Protein AF-A0A5Z2YKW4-F1 (afdb_monomer_lite)

Structure (mmCIF, N/CA/C/O backbone):
data_AF-A0A5Z2YKW4-F1
#
_entry.id   AF-A0A5Z2YKW4-F1
#
loop_
_atom_site.group_PDB
_atom_site.id
_atom_site.type_symbol
_atom_site.label_atom_id
_atom_site.label_alt_id
_atom_site.label_comp_id
_atom_site.label_asym_id
_atom_site.label_entity_id
_atom_site.label_seq_id
_atom_site.pdbx_PDB_ins_code
_atom_site.Cartn_x
_atom_site.Cartn_y
_atom_site.Cartn_z
_atom_site.occupancy
_atom_site.B_iso_or_equiv
_atom_site.auth_seq_id
_atom_site.auth_comp_id
_atom_site.auth_asym_id
_atom_site.auth_atom_id
_atom_site.pdbx_PDB_model_num
ATOM 1 N N . GLY A 1 1 ? 18.128 23.647 0.386 1.00 38.25 1 GLY A N 1
ATOM 2 C CA . GLY A 1 1 ? 17.793 22.272 0.792 1.00 38.25 1 GLY A CA 1
ATOM 3 C C . GLY A 1 1 ? 17.290 21.550 -0.431 1.00 38.25 1 GLY A C 1
ATOM 4 O O . GLY A 1 1 ? 16.560 22.170 -1.191 1.00 38.25 1 GLY A O 1
ATOM 5 N N . ALA A 1 2 ? 17.730 20.319 -0.673 1.00 38.47 2 A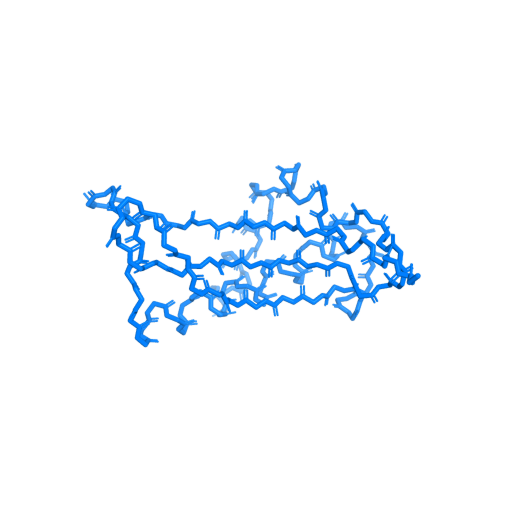LA A N 1
ATOM 6 C CA . ALA A 1 2 ? 17.165 19.509 -1.746 1.00 38.47 2 ALA A CA 1
ATOM 7 C C . ALA A 1 2 ? 15.799 18.983 -1.282 1.00 38.47 2 ALA A C 1
ATOM 9 O O . ALA A 1 2 ? 15.702 18.403 -0.203 1.00 38.47 2 ALA A O 1
ATOM 10 N N . THR A 1 3 ? 14.746 19.254 -2.048 1.00 46.00 3 THR A N 1
ATOM 11 C CA . THR A 1 3 ? 13.429 18.639 -1.866 1.00 46.00 3 THR A CA 1
ATOM 12 C C . THR A 1 3 ? 13.294 17.546 -2.911 1.00 46.00 3 THR A C 1
ATOM 14 O O . THR A 1 3 ? 12.916 17.828 -4.047 1.00 46.00 3 THR A O 1
ATOM 17 N N . ASP A 1 4 ? 13.636 16.313 -2.548 1.00 52.97 4 ASP A N 1
ATOM 18 C CA . ASP A 1 4 ? 13.246 15.146 -3.333 1.00 52.97 4 ASP A CA 1
ATOM 19 C C . ASP A 1 4 ? 11.735 14.961 -3.157 1.00 52.97 4 ASP A C 1
ATOM 21 O O . ASP A 1 4 ? 11.259 14.500 -2.120 1.00 52.97 4 ASP A O 1
ATOM 25 N N . THR A 1 5 ? 10.951 15.412 -4.134 1.00 53.81 5 THR A N 1
ATOM 26 C CA . THR A 1 5 ? 9.503 15.195 -4.145 1.00 53.81 5 THR A CA 1
ATOM 27 C C . THR A 1 5 ? 9.236 13.753 -4.552 1.00 53.81 5 THR A C 1
ATOM 29 O O . THR A 1 5 ? 9.190 13.433 -5.738 1.00 53.81 5 THR A O 1
ATOM 32 N N . THR A 1 6 ? 9.087 12.860 -3.579 1.00 63.06 6 THR A N 1
ATOM 33 C CA . THR A 1 6 ? 8.647 11.492 -3.847 1.00 63.06 6 THR A CA 1
ATOM 34 C C . THR A 1 6 ? 7.189 11.513 -4.304 1.00 63.06 6 THR A C 1
ATOM 36 O O . THR A 1 6 ? 6.328 12.085 -3.637 1.00 63.06 6 THR A O 1
ATOM 39 N N . SER A 1 7 ? 6.901 10.893 -5.447 1.00 80.06 7 SER A N 1
ATOM 40 C CA . SER A 1 7 ? 5.524 10.620 -5.861 1.00 80.06 7 SER A CA 1
ATOM 41 C C . SER A 1 7 ? 4.936 9.545 -4.946 1.00 80.06 7 SER A C 1
ATOM 43 O O . SER A 1 7 ? 5.527 8.473 -4.814 1.00 80.06 7 SER A O 1
ATOM 45 N N . VAL A 1 8 ? 3.798 9.832 -4.307 1.00 89.12 8 VAL A N 1
ATOM 46 C CA . VAL A 1 8 ? 3.117 8.922 -3.373 1.00 89.12 8 VAL A CA 1
ATOM 47 C C . VAL A 1 8 ? 1.674 8.711 -3.821 1.00 89.12 8 VAL A C 1
ATOM 49 O O . VAL A 1 8 ? 0.971 9.661 -4.160 1.00 89.12 8 VAL A O 1
ATOM 52 N N . PHE A 1 9 ? 1.230 7.461 -3.791 1.00 92.62 9 PHE A N 1
ATOM 53 C CA . PHE A 1 9 ? -0.170 7.067 -3.867 1.00 92.62 9 PHE A CA 1
ATOM 54 C C . PHE A 1 9 ? -0.654 6.642 -2.489 1.00 92.62 9 PHE A C 1
ATOM 56 O O . PHE A 1 9 ? 0.060 5.928 -1.789 1.00 92.62 9 PHE A O 1
ATOM 63 N N . GLU A 1 10 ? -1.870 7.040 -2.126 1.00 93.94 10 GLU A N 1
ATOM 64 C CA . GLU A 1 10 ? -2.489 6.701 -0.848 1.00 93.94 10 GLU A CA 1
ATOM 65 C C . GLU A 1 10 ? -3.866 6.079 -1.069 1.00 93.94 10 GLU A C 1
ATOM 67 O O . GLU A 1 10 ? -4.644 6.544 -1.906 1.00 93.94 10 GLU A O 1
ATOM 72 N N . LEU A 1 11 ? -4.165 5.030 -0.305 1.00 92.75 11 LEU A N 1
ATOM 73 C CA . LEU A 1 11 ? -5.432 4.313 -0.337 1.00 92.75 11 LEU A CA 1
ATOM 74 C C . LEU A 1 11 ? -5.965 4.127 1.082 1.00 92.75 11 LEU A C 1
ATOM 76 O O . LEU A 1 11 ? -5.268 3.640 1.973 1.00 92.75 11 LEU A O 1
ATOM 80 N N . TYR A 1 12 ? -7.236 4.467 1.251 1.00 92.06 12 TYR A N 1
ATOM 81 C CA . TYR A 1 12 ? -7.991 4.327 2.488 1.00 92.06 12 TYR A CA 1
ATOM 82 C C . TYR A 1 12 ? -9.144 3.370 2.219 1.00 92.06 12 TYR A C 1
ATOM 84 O O . TYR A 1 12 ? -9.829 3.509 1.204 1.00 92.06 12 TYR A O 1
ATOM 92 N N . LEU A 1 13 ? -9.339 2.392 3.099 1.00 91.25 13 LEU A N 1
ATOM 93 C CA . LEU A 1 13 ? -10.397 1.399 2.954 1.00 91.25 13 LEU A CA 1
ATOM 94 C C . LEU A 1 13 ? -11.516 1.670 3.949 1.00 91.25 13 LEU A C 1
ATOM 96 O O . LEU A 1 13 ? -11.268 2.043 5.100 1.00 91.25 13 LEU A O 1
ATOM 100 N N . THR A 1 14 ? -12.736 1.446 3.484 1.00 91.56 14 THR A N 1
ATOM 101 C CA . THR A 1 14 ? -13.923 1.384 4.322 1.00 91.56 14 THR A CA 1
ATOM 102 C C . THR A 1 14 ? -14.378 -0.059 4.453 1.00 91.56 14 THR A C 1
ATOM 104 O O . THR A 1 14 ? -14.211 -0.877 3.544 1.00 91.56 14 THR A O 1
ATOM 107 N N . ASP A 1 15 ? -14.943 -0.373 5.606 1.00 88.69 15 ASP A N 1
ATOM 108 C CA . ASP A 1 15 ? -15.691 -1.597 5.811 1.00 88.69 15 ASP A CA 1
ATOM 109 C C . ASP A 1 15 ? -16.985 -1.519 4.969 1.00 88.69 15 ASP A C 1
ATOM 111 O O . ASP A 1 15 ? -17.722 -0.531 5.054 1.00 88.69 15 ASP A O 1
ATOM 115 N N . PRO A 1 16 ? -17.270 -2.512 4.111 1.00 88.38 16 PRO A N 1
ATOM 116 C CA . PRO A 1 16 ? -18.419 -2.460 3.213 1.00 88.38 16 PRO A CA 1
ATOM 117 C C . PRO A 1 16 ? -19.769 -2.594 3.933 1.00 88.38 16 PRO A C 1
ATOM 119 O O . PRO A 1 16 ? -20.778 -2.137 3.392 1.00 88.38 16 PRO A O 1
ATOM 122 N N . GLU A 1 17 ? -19.815 -3.198 5.121 1.00 92.69 17 GLU A N 1
ATOM 123 C CA . GLU A 1 17 ? -21.034 -3.363 5.917 1.00 92.69 17 GLU A CA 1
ATOM 124 C C . GLU A 1 17 ? -21.370 -2.082 6.682 1.00 92.69 17 GLU A C 1
ATOM 126 O O . GLU A 1 17 ? -22.522 -1.647 6.693 1.00 92.69 17 GLU A O 1
ATOM 131 N N . THR A 1 18 ? -20.365 -1.453 7.293 1.00 91.81 18 THR A N 1
ATOM 132 C CA . THR A 1 18 ? -20.561 -0.258 8.133 1.00 91.81 18 THR A CA 1
ATOM 133 C C . THR A 1 18 ? -20.381 1.059 7.381 1.00 91.81 18 THR A C 1
ATOM 135 O O . THR A 1 18 ? -20.849 2.093 7.853 1.00 91.81 18 THR A O 1
ATOM 138 N N . GLN A 1 19 ? -19.730 1.034 6.212 1.00 90.19 19 GLN A N 1
ATOM 139 C CA . GLN A 1 19 ? -19.292 2.208 5.441 1.00 90.19 19 GLN A CA 1
ATOM 140 C C . GLN A 1 19 ? -18.319 3.129 6.203 1.00 90.19 19 GLN A C 1
ATOM 142 O O . GLN A 1 19 ? -18.021 4.231 5.743 1.00 90.19 19 GLN A O 1
ATOM 147 N N . ASP A 1 20 ? -17.790 2.674 7.341 1.00 91.19 20 ASP A N 1
ATOM 148 C CA . ASP A 1 20 ? -16.803 3.391 8.141 1.00 91.19 20 ASP A CA 1
ATOM 149 C C . ASP A 1 20 ? -15.376 3.024 7.712 1.00 91.19 20 ASP A C 1
ATOM 151 O O . ASP A 1 20 ? -15.112 1.934 7.206 1.00 91.19 20 ASP A O 1
ATOM 155 N N . TYR A 1 21 ? -14.424 3.933 7.929 1.00 92.44 21 TYR A N 1
ATOM 156 C CA . TYR A 1 21 ? -13.006 3.639 7.713 1.00 92.44 21 TYR A CA 1
ATOM 157 C C . TYR A 1 21 ? -12.510 2.521 8.632 1.00 92.44 21 TYR A C 1
ATOM 159 O O . TYR A 1 21 ? -12.914 2.428 9.794 1.00 92.44 21 TYR A O 1
ATOM 167 N N . LEU A 1 22 ? -11.547 1.737 8.146 1.00 91.06 22 LEU A N 1
ATOM 168 C CA . LEU A 1 22 ? -10.862 0.760 8.987 1.00 91.06 22 LEU A CA 1
ATOM 169 C C . LEU A 1 22 ? -10.112 1.466 10.127 1.00 91.06 22 LEU A C 1
ATOM 171 O O . LEU A 1 22 ? -9.187 2.254 9.905 1.00 91.06 22 LEU A O 1
ATOM 175 N N . ALA A 1 23 ? -10.528 1.166 11.357 1.00 89.75 23 ALA A N 1
ATOM 176 C CA . ALA A 1 23 ? -9.920 1.698 12.569 1.00 89.75 23 ALA A CA 1
ATOM 177 C C . ALA A 1 23 ? -8.473 1.211 12.741 1.00 89.75 23 ALA A C 1
ATOM 179 O O . ALA A 1 23 ? -8.106 0.132 12.269 1.00 89.75 23 ALA A O 1
ATOM 180 N N . ASP A 1 24 ? -7.670 1.985 13.470 1.00 91.12 24 ASP A N 1
ATOM 181 C CA . ASP A 1 24 ? -6.282 1.652 13.796 1.00 91.12 24 ASP A CA 1
ATOM 182 C C . ASP A 1 24 ? 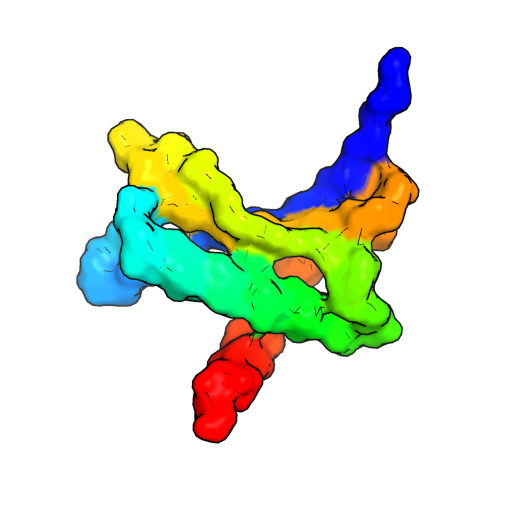-6.171 0.523 14.845 1.00 91.12 24 ASP A C 1
ATOM 184 O O . ASP A 1 24 ? -5.904 0.752 16.025 1.00 91.12 24 ASP A O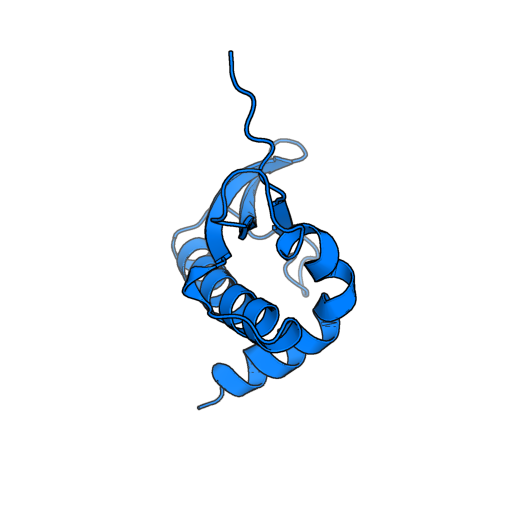 1
ATOM 188 N N . THR A 1 25 ? -6.420 -0.715 14.413 1.00 93.06 25 THR A N 1
ATOM 189 C CA . THR A 1 25 ? -6.278 -1.947 15.209 1.00 93.06 25 THR A CA 1
ATOM 190 C C . THR A 1 25 ? -5.147 -2.819 14.657 1.00 93.06 25 THR A C 1
ATOM 192 O O . THR A 1 25 ? -4.813 -2.741 13.477 1.00 93.06 25 THR A O 1
ATOM 195 N N . GLU A 1 26 ? -4.557 -3.691 15.481 1.00 94.62 26 GLU A N 1
ATOM 196 C CA . GLU A 1 26 ? -3.473 -4.591 15.036 1.00 94.62 26 GLU A CA 1
ATOM 197 C C . GLU A 1 26 ? -3.912 -5.572 13.931 1.00 94.62 26 GLU A C 1
ATOM 199 O O . GLU A 1 26 ? -3.142 -5.885 13.020 1.00 94.62 26 GLU A O 1
ATOM 204 N N . GLU A 1 27 ? -5.172 -6.008 13.965 1.00 94.12 27 GLU A N 1
ATOM 205 C CA . GLU A 1 27 ? -5.770 -6.834 12.912 1.00 94.12 27 GLU A CA 1
ATOM 206 C C . GLU A 1 27 ? -5.842 -6.068 11.583 1.00 94.12 27 GLU A C 1
ATOM 208 O O . GLU A 1 27 ? -5.317 -6.531 10.567 1.00 94.12 27 GLU A O 1
ATOM 213 N N . ASN A 1 28 ? -6.385 -4.846 11.603 1.00 94.06 28 ASN A N 1
ATOM 214 C CA . ASN A 1 28 ? -6.469 -4.000 10.414 1.00 94.06 28 ASN A CA 1
ATOM 215 C C . ASN A 1 28 ? -5.085 -3.597 9.897 1.00 94.06 28 ASN A C 1
ATOM 217 O O . ASN A 1 28 ? -4.884 -3.533 8.687 1.00 94.06 28 ASN A O 1
ATOM 221 N N . LYS A 1 29 ? -4.099 -3.372 10.774 1.00 95.44 29 LYS A N 1
ATOM 222 C CA . LYS A 1 29 ? -2.706 -3.127 10.365 1.00 95.44 29 LYS A CA 1
ATOM 223 C C . LYS A 1 29 ? -2.129 -4.306 9.602 1.00 95.44 29 LYS A C 1
ATOM 225 O O . LYS A 1 29 ? -1.499 -4.098 8.569 1.00 95.44 29 LYS A O 1
ATOM 230 N N . THR A 1 30 ? -2.353 -5.522 10.091 1.00 96.25 30 THR A N 1
ATOM 231 C CA . THR A 1 30 ? -1.877 -6.740 9.427 1.00 96.25 30 THR A CA 1
ATOM 232 C C . THR A 1 30 ? -2.519 -6.873 8.048 1.00 96.25 30 THR A C 1
ATOM 234 O O . THR A 1 30 ? -1.804 -7.002 7.056 1.00 96.25 30 THR A O 1
ATOM 237 N N . LEU A 1 31 ? -3.846 -6.728 7.966 1.00 94.62 31 LEU A N 1
ATOM 238 C CA . LEU A 1 31 ? -4.593 -6.736 6.706 1.00 94.62 31 LEU A CA 1
ATOM 239 C C . LEU A 1 31 ? -4.069 -5.682 5.717 1.00 94.62 31 LEU A C 1
ATOM 241 O O . LEU A 1 31 ? -3.759 -5.997 4.568 1.00 94.62 31 LEU A O 1
ATOM 245 N N . LEU A 1 32 ? -3.949 -4.430 6.158 1.00 96.00 32 LEU A N 1
ATOM 246 C CA . LEU A 1 32 ? -3.519 -3.319 5.312 1.00 96.00 32 LEU A CA 1
ATOM 247 C C . LEU A 1 32 ? -2.059 -3.450 4.883 1.00 96.00 32 LEU A C 1
ATOM 249 O O . LEU A 1 32 ? -1.736 -3.076 3.761 1.00 96.00 32 LEU A O 1
ATOM 253 N N . LEU A 1 33 ? -1.182 -4.001 5.725 1.00 97.06 33 LEU A N 1
ATOM 254 C CA . LEU A 1 33 ? 0.209 -4.252 5.357 1.00 97.06 33 LEU A CA 1
ATOM 255 C C . LEU A 1 33 ? 0.310 -5.344 4.287 1.00 97.06 33 LEU A C 1
ATOM 257 O O . LEU A 1 33 ? 1.026 -5.162 3.303 1.00 97.06 33 LEU A O 1
ATOM 261 N N . THR A 1 34 ? -0.442 -6.439 4.428 1.00 96.62 34 THR A N 1
ATOM 262 C CA . THR A 1 34 ? -0.534 -7.478 3.391 1.00 96.62 34 THR A CA 1
ATOM 263 C C . THR A 1 34 ? -1.046 -6.894 2.076 1.00 96.62 34 THR A C 1
ATOM 265 O O . THR A 1 34 ? -0.451 -7.132 1.024 1.00 96.62 34 THR A O 1
ATOM 268 N N . LEU A 1 35 ? -2.102 -6.075 2.131 1.00 96.62 35 LEU A N 1
ATOM 269 C CA . LEU A 1 35 ? -2.631 -5.383 0.956 1.00 96.62 35 LEU A CA 1
ATOM 270 C C . LEU A 1 35 ? -1.614 -4.404 0.353 1.00 96.62 35 LEU A C 1
ATOM 272 O O . LEU A 1 35 ? -1.475 -4.355 -0.866 1.00 96.62 35 LEU A O 1
ATOM 276 N N . ALA A 1 36 ? -0.870 -3.658 1.171 1.00 97.38 36 ALA A N 1
ATOM 277 C CA . ALA A 1 36 ? 0.150 -2.726 0.700 1.00 97.38 36 ALA A CA 1
ATOM 278 C C . ALA A 1 36 ? 1.231 -3.437 -0.127 1.00 97.38 36 ALA A C 1
ATOM 280 O O . ALA A 1 36 ? 1.566 -2.967 -1.214 1.00 97.38 36 ALA A O 1
ATOM 281 N N . VAL A 1 37 ? 1.723 -4.584 0.356 1.00 97.75 37 VAL A N 1
ATOM 282 C CA . VAL A 1 37 ? 2.744 -5.387 -0.336 1.00 97.75 37 VAL A CA 1
ATOM 283 C C . VAL A 1 37 ? 2.222 -5.887 -1.679 1.00 97.75 37 VAL A C 1
ATOM 285 O O . VAL A 1 37 ? 2.824 -5.600 -2.711 1.00 97.75 37 VAL A O 1
ATOM 288 N N . VAL A 1 38 ? 1.066 -6.558 -1.697 1.00 97.44 38 VAL A N 1
ATOM 289 C CA . VAL A 1 38 ? 0.542 -7.136 -2.945 1.00 97.44 38 VAL A CA 1
ATOM 290 C C . VAL A 1 38 ? 0.149 -6.057 -3.963 1.00 97.44 38 VAL A C 1
ATOM 292 O O . VAL A 1 38 ? 0.389 -6.216 -5.157 1.00 97.44 38 VAL A O 1
ATOM 295 N N . LEU A 1 39 ? -0.401 -4.920 -3.521 1.00 97.38 39 LEU A N 1
ATOM 296 C CA . LEU A 1 39 ? -0.730 -3.807 -4.415 1.00 97.38 39 LEU A CA 1
ATOM 297 C C . LEU A 1 39 ? 0.532 -3.164 -5.003 1.00 97.38 39 LEU A C 1
ATOM 299 O O . LEU A 1 39 ? 0.531 -2.796 -6.177 1.00 97.38 39 LEU A O 1
ATOM 303 N N . ARG A 1 40 ? 1.614 -3.054 -4.225 1.00 97.31 40 ARG A N 1
ATOM 304 C CA . ARG A 1 40 ? 2.916 -2.564 -4.703 1.00 97.31 40 ARG A CA 1
ATOM 305 C C . ARG A 1 40 ? 3.491 -3.474 -5.783 1.00 97.31 40 ARG A C 1
ATOM 307 O O . ARG A 1 40 ? 3.922 -2.968 -6.821 1.00 97.31 40 ARG A O 1
ATOM 314 N N . ASP A 1 41 ? 3.434 -4.787 -5.586 1.00 97.31 41 ASP A N 1
ATOM 315 C CA . ASP A 1 41 ? 3.918 -5.766 -6.565 1.00 97.31 41 ASP A CA 1
ATOM 316 C C . ASP A 1 41 ? 3.079 -5.710 -7.855 1.00 97.31 41 ASP A C 1
ATOM 318 O O . ASP A 1 41 ? 3.614 -5.713 -8.965 1.00 97.31 41 ASP A O 1
ATOM 322 N N . GLU A 1 42 ? 1.753 -5.591 -7.739 1.00 97.06 42 GLU A N 1
ATOM 323 C CA . GLU A 1 42 ? 0.866 -5.461 -8.900 1.00 97.06 42 GLU A CA 1
ATOM 324 C C . GLU A 1 42 ? 1.045 -4.143 -9.654 1.00 97.06 42 GLU A C 1
ATOM 326 O O . GLU A 1 42 ? 0.954 -4.120 -10.887 1.00 97.06 42 GLU A O 1
ATOM 331 N N . LEU A 1 43 ? 1.339 -3.047 -8.954 1.00 96.50 43 LEU A N 1
ATOM 332 C CA . LEU A 1 43 ? 1.674 -1.781 -9.598 1.00 96.50 43 LEU A CA 1
ATOM 333 C C . LEU A 1 43 ? 2.989 -1.893 -10.380 1.00 96.50 43 LEU A C 1
ATOM 335 O O . LEU A 1 43 ? 3.034 -1.485 -11.543 1.00 96.50 43 LEU A O 1
ATOM 339 N N . ALA A 1 44 ? 4.023 -2.508 -9.796 1.00 96.69 44 ALA A N 1
ATOM 340 C CA . ALA A 1 44 ? 5.288 -2.766 -10.486 1.00 96.69 44 ALA A CA 1
ATOM 341 C C . ALA A 1 44 ? 5.073 -3.598 -11.763 1.00 96.69 44 ALA A C 1
ATOM 343 O O . ALA A 1 44 ? 5.531 -3.216 -12.845 1.00 96.69 44 ALA A O 1
ATOM 344 N N . LYS A 1 45 ? 4.266 -4.666 -11.684 1.00 96.38 45 LYS A N 1
ATOM 345 C CA . LYS A 1 45 ? 3.874 -5.481 -12.849 1.00 96.38 45 LYS A CA 1
ATOM 346 C C . LYS A 1 45 ? 3.111 -4.676 -13.900 1.00 96.38 45 LYS A C 1
ATOM 348 O O . LYS A 1 45 ? 3.320 -4.888 -15.093 1.00 96.38 45 LYS A O 1
ATOM 353 N N . CYS A 1 46 ? 2.237 -3.750 -13.498 1.00 94.69 46 CYS A N 1
ATOM 354 C CA . CYS A 1 46 ? 1.525 -2.880 -14.439 1.00 94.69 46 CYS A CA 1
ATOM 355 C C . CYS A 1 46 ? 2.467 -1.950 -15.214 1.00 94.69 46 CYS A C 1
ATOM 357 O O . CYS A 1 46 ? 2.185 -1.656 -16.376 1.00 94.69 46 CYS A O 1
ATOM 359 N N . HIS A 1 47 ? 3.575 -1.532 -14.602 1.00 94.44 47 HIS A N 1
ATOM 360 C CA . HIS A 1 47 ? 4.604 -0.704 -15.232 1.00 94.44 47 HIS A CA 1
ATOM 361 C C . HIS A 1 47 ? 5.712 -1.494 -15.938 1.00 94.44 47 HIS A C 1
ATOM 363 O O . HIS A 1 47 ? 6.480 -0.898 -16.689 1.00 94.44 47 HIS A O 1
ATOM 369 N N . GLY A 1 48 ? 5.794 -2.812 -15.732 1.00 95.44 48 GLY A N 1
ATOM 370 C CA . GLY A 1 48 ? 6.873 -3.641 -16.275 1.00 95.44 48 GLY A CA 1
ATOM 371 C C . GLY A 1 48 ? 8.231 -3.368 -15.619 1.00 95.44 48 GLY A C 1
ATOM 372 O O . GLY A 1 48 ? 9.258 -3.498 -16.280 1.00 95.44 48 GLY A O 1
ATOM 373 N N . ILE A 1 49 ? 8.231 -2.965 -14.347 1.00 95.25 49 ILE A N 1
ATOM 374 C CA . ILE A 1 49 ? 9.431 -2.645 -13.557 1.00 95.25 49 ILE A CA 1
ATOM 375 C C . ILE A 1 49 ? 9.629 -3.659 -12.425 1.00 95.25 49 ILE A C 1
ATOM 377 O O . ILE A 1 49 ? 8.723 -4.433 -12.112 1.00 95.25 49 ILE A O 1
ATOM 381 N N . SER A 1 50 ? 10.808 -3.641 -11.794 1.00 95.62 50 SER A N 1
ATOM 382 C CA . SER A 1 50 ? 11.044 -4.412 -10.568 1.00 95.62 50 SER A CA 1
ATOM 383 C C . SER A 1 50 ? 10.207 -3.861 -9.410 1.00 95.62 50 SER A C 1
ATOM 385 O O . SER A 1 50 ? 10.060 -2.648 -9.265 1.00 95.62 50 SER A O 1
ATOM 387 N N . GLU A 1 51 ? 9.713 -4.737 -8.535 1.00 94.44 51 GLU A N 1
ATOM 388 C CA . GLU A 1 51 ? 9.076 -4.345 -7.269 1.00 94.44 51 GLU A CA 1
ATOM 389 C C . GLU A 1 51 ? 10.018 -3.569 -6.335 1.00 94.44 51 GLU A C 1
ATOM 391 O O . GLU A 1 51 ? 9.557 -2.851 -5.444 1.00 94.44 51 GLU A O 1
ATOM 396 N N . ASP A 1 52 ? 11.332 -3.669 -6.556 1.00 94.19 52 AS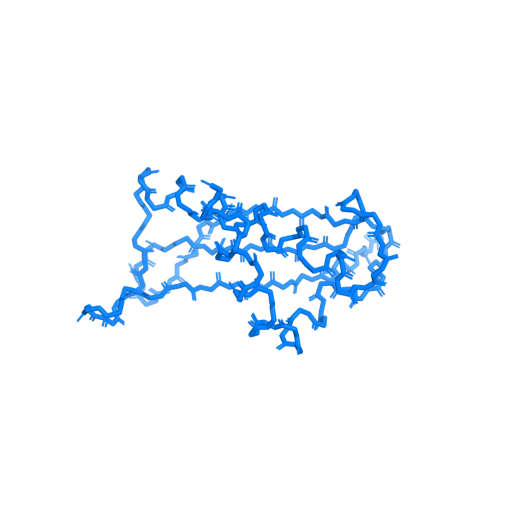P A N 1
ATOM 397 C CA . ASP A 1 52 ? 12.342 -2.911 -5.822 1.00 94.19 52 ASP A CA 1
ATOM 398 C C . ASP A 1 52 ? 12.316 -1.413 -6.145 1.00 94.19 52 ASP A C 1
ATOM 400 O O . ASP A 1 52 ? 12.722 -0.617 -5.298 1.00 94.19 52 ASP A O 1
ATOM 404 N N . GLU A 1 53 ? 11.764 -1.015 -7.295 1.00 93.81 53 GLU A N 1
ATOM 405 C CA . GLU A 1 53 ? 11.579 0.392 -7.688 1.00 93.81 53 GLU A CA 1
ATOM 406 C C . GLU A 1 53 ? 10.494 1.099 -6.865 1.00 93.81 53 GLU A C 1
ATOM 408 O O . GLU A 1 53 ? 10.426 2.330 -6.837 1.00 93.81 53 GLU A O 1
ATOM 413 N N . LEU A 1 54 ? 9.648 0.331 -6.169 1.00 95.69 54 LEU A N 1
ATOM 414 C CA . LEU A 1 54 ? 8.545 0.835 -5.362 1.00 95.69 54 LEU A CA 1
ATOM 415 C C . LEU A 1 54 ? 8.713 0.453 -3.888 1.00 95.69 54 LEU A C 1
ATOM 417 O O . LEU A 1 54 ? 9.142 -0.647 -3.530 1.00 95.69 54 LEU A O 1
ATOM 421 N N . GLY A 1 55 ? 8.371 1.383 -3.004 1.00 95.88 55 GLY A N 1
ATOM 422 C CA . GLY A 1 55 ? 8.182 1.135 -1.580 1.00 95.88 55 GLY A CA 1
ATOM 423 C C . GLY A 1 55 ? 6.705 1.178 -1.215 1.00 95.88 55 GLY A C 1
ATOM 424 O O . GLY A 1 55 ? 5.904 1.806 -1.906 1.00 95.88 55 GLY A O 1
ATOM 425 N N . CYS A 1 56 ? 6.338 0.519 -0.120 1.00 97.06 56 CYS A N 1
ATOM 426 C CA . CYS A 1 56 ? 4.988 0.579 0.421 1.00 97.06 56 CYS A CA 1
ATOM 427 C C . CYS A 1 56 ? 4.986 0.499 1.945 1.00 97.06 56 CYS A C 1
ATOM 429 O O . CYS A 1 56 ? 5.939 0.015 2.558 1.00 97.06 56 CYS A O 1
ATOM 431 N N . GLY A 1 57 ? 3.894 0.943 2.552 1.00 96.69 57 GLY A N 1
ATOM 432 C CA . GLY A 1 57 ? 3.679 0.820 3.983 1.00 96.69 57 GLY A CA 1
ATOM 433 C C . GLY A 1 57 ? 2.278 1.242 4.390 1.00 96.69 57 GLY A C 1
ATOM 434 O O . GLY A 1 57 ? 1.419 1.513 3.549 1.00 96.69 57 GLY A O 1
ATOM 435 N N . ILE A 1 58 ? 2.078 1.309 5.703 1.00 96.56 58 ILE A N 1
ATOM 436 C CA . ILE A 1 58 ? 0.868 1.855 6.309 1.00 96.56 58 ILE A CA 1
ATOM 437 C C . ILE A 1 58 ? 1.224 3.002 7.247 1.00 96.56 58 ILE A C 1
ATOM 439 O O . ILE A 1 58 ? 2.280 2.980 7.885 1.00 96.56 58 ILE A O 1
ATOM 443 N N . LYS A 1 59 ? 0.359 4.008 7.333 1.00 93.44 59 LYS A N 1
ATOM 444 C CA . LYS A 1 59 ? 0.530 5.125 8.266 1.00 93.44 59 LYS A CA 1
ATOM 445 C C . LYS A 1 59 ? -0.794 5.519 8.917 1.00 93.44 59 LYS A C 1
ATOM 447 O O . LYS A 1 59 ? -1.826 5.442 8.244 1.00 93.44 59 LYS A O 1
ATOM 452 N N . PRO A 1 60 ? -0.763 5.986 10.174 1.00 93.06 60 PRO A N 1
ATOM 453 C CA . PRO A 1 60 ? -1.942 6.553 10.799 1.00 93.06 60 PRO A CA 1
ATOM 454 C C . PRO A 1 60 ? -2.323 7.865 10.124 1.00 93.06 60 PRO A C 1
ATOM 456 O O . PRO A 1 60 ? -1.465 8.691 9.796 1.00 93.06 60 PRO A O 1
ATOM 459 N N . LEU A 1 61 ? -3.623 8.063 9.945 1.00 91.25 61 LEU A N 1
ATOM 460 C CA . LEU A 1 61 ? -4.213 9.318 9.508 1.00 91.25 61 LEU A CA 1
ATOM 461 C C . LEU A 1 61 ? -5.375 9.681 10.430 1.00 91.25 61 LEU A C 1
ATOM 463 O O . LEU A 1 61 ? -6.191 8.837 10.788 1.00 91.25 61 LEU A O 1
ATOM 467 N N . SER A 1 62 ? -5.453 10.957 10.800 1.00 91.00 62 SER A N 1
ATOM 468 C CA . SER A 1 62 ? -6.611 11.495 11.505 1.00 91.00 62 SER A CA 1
ATOM 469 C C . SER A 1 62 ? -7.613 12.033 10.482 1.00 91.00 62 SER A C 1
ATOM 471 O O . SER A 1 62 ? -7.315 13.006 9.789 1.00 91.00 62 SER A O 1
ATOM 473 N N . ILE A 1 63 ? -8.781 11.399 10.375 1.00 86.44 63 ILE A N 1
ATOM 474 C CA . ILE A 1 63 ? -9.911 11.863 9.557 1.00 86.44 63 ILE A CA 1
ATOM 475 C C . ILE A 1 63 ? -11.110 12.050 10.479 1.00 86.44 63 ILE A C 1
ATOM 477 O O . ILE A 1 63 ? -11.494 11.124 11.186 1.00 86.44 63 ILE A O 1
ATOM 481 N N . GLU A 1 64 ? -11.696 13.251 10.485 1.00 85.38 64 GLU A N 1
ATOM 482 C CA . GLU A 1 64 ? -12.930 13.552 11.234 1.00 85.38 64 GLU A CA 1
ATOM 483 C C . GLU A 1 64 ? -12.863 13.164 12.730 1.00 85.38 64 GLU A C 1
ATOM 485 O O . GLU A 1 64 ? -13.844 12.742 13.337 1.00 85.38 64 GLU A O 1
ATOM 490 N N . GLY A 1 65 ? -11.678 13.290 13.341 1.00 85.94 65 GLY A N 1
ATOM 491 C CA . GLY A 1 65 ? -11.446 12.934 14.747 1.00 85.94 65 GLY A CA 1
ATOM 492 C C . GLY A 1 65 ? -11.264 11.434 15.017 1.00 85.94 65 GLY A C 1
ATOM 493 O O . GLY A 1 65 ? -11.047 11.056 16.167 1.00 85.94 65 GLY A O 1
ATOM 494 N N . LYS A 1 66 ? -11.298 10.583 13.985 1.00 86.81 66 LYS A N 1
ATOM 495 C CA . LYS A 1 66 ? -10.969 9.153 14.050 1.00 86.81 66 LYS A CA 1
ATOM 496 C C . LYS A 1 66 ? -9.528 8.924 13.585 1.00 86.81 66 LYS A C 1
ATOM 498 O O . LYS A 1 66 ? -9.085 9.531 12.610 1.00 86.81 66 LYS A O 1
ATOM 503 N N . THR A 1 67 ? -8.802 8.030 14.257 1.00 91.94 67 THR A N 1
ATOM 504 C CA . THR A 1 67 ? -7.508 7.525 13.772 1.00 91.94 67 THR A CA 1
ATOM 505 C C . THR A 1 67 ? -7.748 6.286 12.920 1.00 91.94 67 THR A C 1
ATOM 507 O O . THR A 1 67 ? -8.271 5.281 13.405 1.00 91.94 67 THR A O 1
ATOM 510 N N . ILE A 1 68 ? -7.373 6.379 11.651 1.00 92.50 68 ILE A N 1
ATOM 511 C CA . ILE A 1 68 ? -7.486 5.315 10.653 1.00 92.50 68 ILE A CA 1
ATOM 512 C C . ILE A 1 68 ? -6.096 4.949 10.141 1.00 92.50 68 ILE A C 1
ATOM 514 O O . ILE A 1 68 ? -5.133 5.679 10.377 1.00 92.50 68 ILE A O 1
ATOM 518 N N . GLN A 1 69 ? -6.001 3.867 9.375 1.00 91.88 69 GLN A N 1
ATOM 519 C CA . GLN A 1 69 ? -4.761 3.456 8.722 1.00 91.88 69 GLN A CA 1
ATOM 520 C C . GLN A 1 69 ? -4.867 3.611 7.201 1.00 91.88 69 GLN A C 1
ATOM 522 O O . GLN A 1 69 ? -5.836 3.181 6.576 1.00 91.88 69 GLN A O 1
ATOM 527 N N . ALA A 1 70 ? -3.845 4.216 6.604 1.00 93.69 70 ALA A N 1
ATOM 528 C CA . ALA A 1 70 ? -3.732 4.445 5.169 1.00 93.69 70 ALA A CA 1
ATOM 529 C C . ALA A 1 70 ? -2.637 3.568 4.574 1.00 93.69 70 ALA A C 1
ATOM 531 O O . ALA A 1 70 ? -1.525 3.555 5.102 1.00 93.69 70 ALA A O 1
ATOM 532 N N . ILE A 1 71 ? -2.914 2.904 3.455 1.00 96.38 71 ILE A N 1
ATOM 533 C CA . ILE A 1 71 ? -1.876 2.293 2.620 1.00 96.38 71 ILE A CA 1
ATOM 534 C C . ILE A 1 71 ? -1.212 3.405 1.821 1.00 96.38 71 ILE A C 1
ATOM 536 O O . ILE A 1 71 ? -1.903 4.258 1.264 1.00 96.38 71 ILE A O 1
ATOM 540 N N . PHE A 1 72 ? 0.112 3.376 1.714 1.00 95.62 72 PHE A N 1
ATOM 541 C CA . PHE A 1 72 ? 0.835 4.242 0.794 1.00 95.62 72 PHE A CA 1
ATOM 542 C C . PHE A 1 72 ? 1.852 3.459 -0.034 1.00 95.62 72 PHE A C 1
ATOM 544 O O . PHE A 1 72 ? 2.475 2.517 0.456 1.00 95.62 72 PHE A O 1
ATOM 551 N N . ILE A 1 73 ? 2.012 3.859 -1.294 1.00 96.06 73 ILE A N 1
ATOM 552 C CA . ILE A 1 73 ? 2.998 3.330 -2.244 1.00 96.06 73 ILE A CA 1
ATOM 553 C C . ILE A 1 73 ? 3.774 4.516 -2.807 1.00 96.06 73 ILE A C 1
ATOM 555 O O . ILE A 1 73 ? 3.178 5.550 -3.102 1.00 96.06 73 ILE A O 1
ATOM 559 N N . TYR A 1 74 ? 5.088 4.392 -2.948 1.00 94.69 74 TYR A N 1
ATOM 560 C CA . TYR A 1 74 ? 5.949 5.487 -3.383 1.00 94.69 74 TYR A CA 1
ATOM 561 C C . TYR A 1 74 ? 7.103 4.999 -4.257 1.00 94.69 74 TYR A C 1
ATOM 563 O O . TYR A 1 74 ? 7.542 3.855 -4.136 1.00 94.69 74 TYR A O 1
ATOM 571 N N . ASP A 1 75 ? 7.613 5.874 -5.119 1.00 93.31 75 ASP A N 1
ATOM 572 C CA . ASP A 1 75 ? 8.781 5.563 -5.949 1.00 93.31 75 ASP A CA 1
ATOM 573 C C . ASP A 1 75 ? 10.064 5.617 -5.107 1.00 93.31 75 ASP A C 1
ATOM 575 O O . ASP A 1 75 ? 10.301 6.601 -4.404 1.00 93.31 75 ASP A O 1
ATOM 579 N N . LYS A 1 76 ? 10.923 4.592 -5.182 1.00 91.00 76 LYS A N 1
ATOM 580 C CA . LYS A 1 76 ? 12.223 4.606 -4.482 1.00 91.00 76 LYS A CA 1
ATOM 581 C C . LYS A 1 76 ? 13.284 5.437 -5.205 1.00 91.00 76 LYS A C 1
ATOM 583 O O . LYS A 1 76 ? 14.229 5.891 -4.563 1.00 91.00 76 LYS A O 1
ATOM 588 N N . ALA A 1 77 ? 13.149 5.628 -6.518 1.00 82.19 77 ALA A N 1
ATOM 589 C CA . ALA A 1 77 ? 14.091 6.409 -7.311 1.00 82.19 77 ALA A CA 1
ATOM 590 C C . ALA A 1 77 ? 14.109 7.886 -6.876 1.00 82.19 77 ALA A C 1
ATOM 592 O O . ALA A 1 77 ? 13.059 8.523 -6.745 1.00 82.19 77 ALA A O 1
ATOM 593 N N . SER A 1 78 ? 15.311 8.440 -6.694 1.00 68.12 78 SER A N 1
ATOM 594 C CA . SER A 1 78 ? 15.529 9.851 -6.360 1.00 68.12 78 SER A CA 1
ATOM 595 C C . SER A 1 78 ? 14.840 10.754 -7.391 1.00 68.12 78 SER A C 1
ATOM 597 O O . SER A 1 78 ? 15.052 10.595 -8.593 1.00 68.12 78 SER A O 1
ATOM 599 N N . GLY A 1 79 ? 13.996 11.681 -6.933 1.00 68.44 79 GLY A N 1
ATOM 600 C CA . GLY A 1 79 ? 13.201 12.564 -7.795 1.00 68.44 79 GLY A CA 1
ATOM 601 C C . GLY A 1 79 ? 11.837 12.032 -8.265 1.00 68.44 79 GLY A C 1
ATOM 602 O O . GLY A 1 79 ? 11.080 12.811 -8.836 1.00 68.44 79 GLY A O 1
ATOM 603 N N . GLY A 1 80 ? 11.486 10.767 -7.995 1.00 74.50 80 GLY A N 1
ATOM 604 C CA . GLY A 1 80 ? 10.171 10.190 -8.303 1.00 74.50 80 GLY A CA 1
ATOM 605 C C . GLY A 1 80 ? 9.945 9.906 -9.793 1.00 74.50 80 GLY A C 1
ATOM 606 O O . GLY A 1 80 ? 9.680 10.807 -10.584 1.00 74.50 80 GLY A O 1
ATOM 607 N N . ALA A 1 81 ? 9.982 8.630 -10.182 1.00 83.12 81 ALA A N 1
ATOM 608 C CA . ALA A 1 81 ? 9.749 8.201 -11.566 1.00 83.12 81 ALA A CA 1
ATOM 609 C C . ALA A 1 81 ? 8.294 8.406 -12.048 1.00 83.12 81 ALA A C 1
ATOM 611 O O . ALA A 1 81 ? 8.012 8.348 -13.246 1.00 83.12 81 ALA A O 1
ATOM 612 N N . GLY A 1 82 ? 7.369 8.656 -11.123 1.00 87.25 82 GLY A N 1
ATOM 613 C CA . GLY A 1 82 ? 5.954 8.892 -11.368 1.00 87.25 82 GLY A CA 1
ATOM 614 C C . GLY A 1 82 ? 5.105 7.622 -11.420 1.00 87.25 82 GLY A C 1
ATOM 615 O O . GLY A 1 82 ? 3.937 7.716 -11.799 1.00 87.25 82 GLY A O 1
ATOM 616 N N . PHE A 1 83 ? 5.632 6.451 -11.048 1.00 91.00 83 PHE A N 1
ATOM 617 C CA . PHE A 1 83 ? 4.875 5.194 -11.101 1.00 91.00 83 PHE A CA 1
ATOM 618 C C . PHE A 1 83 ? 3.745 5.205 -10.071 1.00 91.00 83 PHE A C 1
ATOM 620 O O . PHE A 1 83 ? 2.576 5.040 -10.438 1.00 91.00 83 PHE A O 1
ATOM 627 N N . ALA A 1 84 ? 4.071 5.514 -8.812 1.00 91.12 84 ALA A N 1
ATOM 628 C CA . ALA A 1 84 ? 3.102 5.638 -7.725 1.00 91.12 84 ALA A CA 1
ATOM 629 C C . ALA A 1 84 ? 1.951 6.591 -8.091 1.00 91.12 84 ALA A C 1
ATOM 631 O O . ALA A 1 84 ? 0.784 6.223 -7.991 1.00 91.12 84 ALA A O 1
ATOM 632 N N . SER A 1 85 ? 2.256 7.765 -8.648 1.00 89.88 85 SER A N 1
ATOM 633 C CA . SER A 1 85 ? 1.256 8.768 -9.057 1.00 89.88 85 SER A CA 1
ATOM 634 C C . SER A 1 85 ? 0.251 8.278 -10.108 1.00 89.88 85 SER A C 1
ATOM 636 O O . SER A 1 85 ? -0.798 8.894 -10.290 1.00 89.88 85 SER A O 1
ATOM 638 N N . THR A 1 86 ? 0.538 7.182 -10.815 1.00 91.25 86 THR A N 1
ATOM 639 C CA . THR A 1 86 ? -0.377 6.596 -11.806 1.00 91.25 86 THR A CA 1
ATOM 640 C C . THR A 1 86 ? -1.151 5.381 -11.301 1.00 91.25 86 THR A C 1
ATOM 642 O O . THR A 1 86 ? -1.964 4.833 -12.047 1.00 91.25 86 THR A O 1
ATOM 645 N N . ALA A 1 87 ? -0.970 4.985 -10.037 1.00 91.56 87 ALA A N 1
ATOM 646 C CA . ALA A 1 87 ? -1.642 3.833 -9.437 1.00 91.56 87 ALA A CA 1
ATOM 647 C C . ALA A 1 87 ? -3.175 3.911 -9.530 1.00 91.56 87 ALA A C 1
ATOM 649 O O . ALA A 1 87 ? -3.838 2.904 -9.775 1.00 91.56 87 ALA A O 1
ATOM 650 N N . ASN A 1 88 ? -3.754 5.113 -9.448 1.00 90.12 88 ASN A N 1
ATOM 651 C CA . ASN A 1 88 ? -5.193 5.328 -9.626 1.00 90.12 88 ASN A CA 1
ATOM 652 C C . ASN A 1 88 ? -5.722 4.838 -10.990 1.00 90.12 88 ASN A C 1
ATOM 654 O O . ASN A 1 88 ? -6.866 4.397 -11.076 1.00 90.12 88 ASN A O 1
ATOM 658 N N . LYS A 1 89 ? -4.897 4.856 -12.046 1.00 93.06 89 LYS A N 1
ATOM 659 C CA . LYS A 1 89 ? -5.260 4.350 -13.382 1.00 93.06 89 LYS A CA 1
ATOM 660 C C . LYS A 1 89 ? -5.338 2.825 -13.425 1.00 93.06 89 LYS A C 1
ATOM 662 O O . LYS A 1 89 ? -6.024 2.275 -14.282 1.00 93.06 89 LYS A O 1
ATOM 667 N N . TYR A 1 90 ? -4.645 2.150 -12.512 1.00 93.56 90 TYR A N 1
ATOM 668 C CA . TYR A 1 90 ? -4.552 0.695 -12.455 1.00 93.56 90 TYR A CA 1
ATOM 669 C C . TYR A 1 90 ? -5.317 0.084 -11.282 1.00 93.56 90 TYR A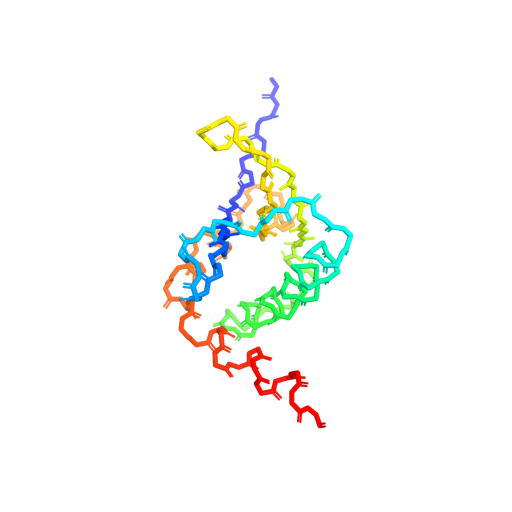 C 1
ATOM 671 O O . TYR A 1 90 ? -5.347 -1.137 -11.184 1.00 93.56 90 TYR A O 1
ATOM 679 N N . ILE A 1 91 ? -5.979 0.881 -10.436 1.00 92.38 91 ILE A N 1
ATOM 680 C CA . ILE A 1 91 ? -6.531 0.419 -9.154 1.00 92.38 91 ILE A CA 1
ATOM 681 C C . ILE A 1 91 ? -7.433 -0.815 -9.280 1.00 92.38 91 ILE A C 1
ATOM 683 O O . ILE A 1 91 ? -7.270 -1.778 -8.539 1.00 92.38 91 ILE A O 1
ATOM 687 N N . ILE A 1 92 ? -8.320 -0.853 -10.280 1.00 93.75 92 ILE A N 1
ATOM 688 C CA . ILE A 1 92 ? -9.196 -2.010 -10.517 1.00 93.75 92 ILE A CA 1
ATOM 689 C C . ILE A 1 92 ? -8.383 -3.252 -10.898 1.00 93.75 92 ILE A C 1
ATOM 691 O O . ILE A 1 92 ? -8.619 -4.339 -10.376 1.00 93.75 92 ILE A O 1
ATOM 695 N N . LYS A 1 93 ? -7.395 -3.094 -11.784 1.00 95.12 93 LYS A N 1
ATOM 696 C CA . LYS A 1 93 ? -6.509 -4.184 -12.207 1.00 95.12 93 LYS A CA 1
ATOM 697 C C . LYS A 1 93 ? -5.655 -4.686 -11.040 1.00 95.12 93 LYS A C 1
ATOM 699 O O . LYS A 1 93 ? -5.549 -5.895 -10.856 1.00 95.12 93 LYS A O 1
ATOM 704 N N . MET A 1 94 ? -5.107 -3.769 -10.243 1.00 95.12 94 MET A N 1
ATOM 705 C CA . MET A 1 94 ? -4.330 -4.073 -9.043 1.00 95.12 94 MET A CA 1
ATOM 706 C C . MET A 1 94 ? -5.163 -4.878 -8.046 1.00 95.12 94 MET A C 1
ATOM 708 O O . MET A 1 94 ? -4.706 -5.920 -7.603 1.00 95.12 94 MET A O 1
ATOM 712 N N . LEU A 1 95 ? -6.401 -4.466 -7.753 1.00 93.75 95 LEU A N 1
ATOM 713 C CA . LEU A 1 95 ? -7.290 -5.182 -6.829 1.00 93.75 95 LEU A CA 1
ATOM 714 C C . LEU A 1 95 ? -7.666 -6.583 -7.335 1.00 93.75 95 LEU A C 1
ATOM 716 O O . LEU A 1 95 ? -7.619 -7.547 -6.572 1.00 93.75 95 LEU A O 1
ATOM 720 N N . ILE A 1 96 ? -8.004 -6.720 -8.624 1.00 94.94 96 ILE A N 1
ATOM 721 C CA . ILE A 1 96 ? -8.336 -8.022 -9.229 1.00 94.94 96 ILE A CA 1
ATOM 722 C C . ILE A 1 96 ? -7.147 -8.980 -9.142 1.00 94.94 96 ILE A C 1
ATOM 724 O O . ILE A 1 96 ? -7.320 -10.153 -8.812 1.00 94.94 96 ILE A O 1
ATOM 728 N N . ASN A 1 97 ? -5.947 -8.503 -9.459 1.00 94.62 97 ASN A N 1
ATOM 729 C CA . ASN A 1 97 ? -4.762 -9.345 -9.430 1.00 94.62 97 ASN A CA 1
ATOM 730 C C . ASN A 1 97 ? -4.283 -9.626 -8.006 1.00 94.62 97 ASN A C 1
ATOM 732 O O . ASN A 1 97 ? -3.888 -10.752 -7.725 1.00 94.62 97 ASN A O 1
ATOM 736 N N . ALA A 1 98 ? -4.379 -8.649 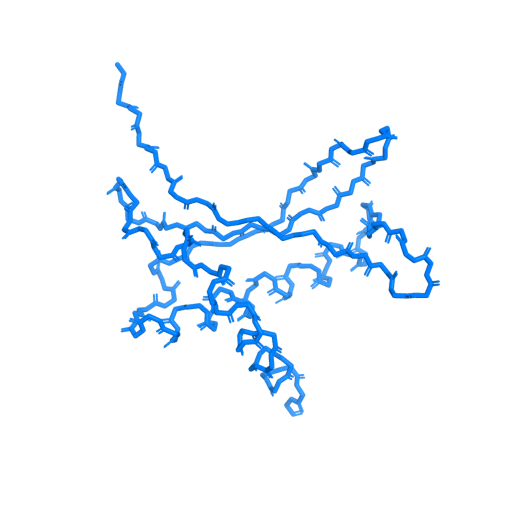-7.104 1.00 93.81 98 ALA A N 1
ATOM 737 C CA . ALA A 1 98 ? -4.066 -8.827 -5.694 1.00 93.81 98 ALA A CA 1
ATOM 738 C C . ALA A 1 98 ? -4.938 -9.915 -5.069 1.00 93.81 98 ALA A C 1
ATOM 740 O O . ALA A 1 98 ? -4.421 -10.802 -4.399 1.00 93.81 98 ALA A O 1
ATOM 741 N N . LYS A 1 99 ? -6.243 -9.913 -5.367 1.00 94.06 99 LYS A N 1
ATOM 742 C CA . LYS A 1 99 ? -7.146 -10.993 -4.962 1.00 94.06 99 LYS A CA 1
ATOM 743 C C . LYS A 1 99 ? -6.639 -12.356 -5.447 1.00 94.06 99 LYS A C 1
ATOM 745 O O . LYS A 1 99 ? -6.473 -13.255 -4.635 1.00 94.06 99 LYS A O 1
ATOM 750 N N . LYS A 1 100 ? -6.313 -12.487 -6.738 1.00 94.12 100 LYS A N 1
ATOM 751 C CA . LYS A 1 100 ? -5.777 -13.743 -7.300 1.00 94.12 100 LYS A CA 1
ATOM 752 C C . LYS A 1 100 ? -4.467 -14.179 -6.642 1.00 94.12 100 LYS A C 1
ATOM 754 O O . LYS A 1 100 ? -4.248 -15.369 -6.478 1.00 94.12 100 LYS A O 1
ATOM 759 N N . ALA A 1 101 ? -3.597 -13.232 -6.296 1.00 90.88 101 ALA A N 1
ATOM 760 C CA . ALA A 1 101 ? -2.324 -13.512 -5.638 1.00 90.88 101 ALA A CA 1
ATOM 761 C C . ALA A 1 101 ? -2.492 -13.972 -4.178 1.00 90.88 101 ALA A C 1
ATOM 763 O O . ALA A 1 101 ? -1.620 -14.659 -3.659 1.00 90.88 101 ALA A O 1
ATOM 764 N N . LEU A 1 102 ? -3.596 -13.600 -3.522 1.00 90.81 102 LEU A N 1
ATOM 765 C CA . LEU A 1 102 ? -3.919 -14.000 -2.149 1.00 90.81 102 LEU A CA 1
ATOM 766 C C . LEU A 1 102 ? -4.752 -15.292 -2.071 1.00 90.81 102 LEU A C 1
ATOM 768 O O . LEU A 1 102 ? -4.776 -15.929 -1.024 1.00 90.81 102 LEU A O 1
ATOM 772 N N . GLU A 1 103 ? -5.420 -15.685 -3.157 1.00 88.06 103 GLU A N 1
ATOM 773 C CA . GLU A 1 103 ? -6.264 -16.888 -3.258 1.00 88.06 103 GLU A CA 1
ATOM 774 C C . GLU A 1 103 ? -5.488 -18.200 -3.512 1.00 88.06 103 GLU A C 1
ATOM 776 O O . GLU A 1 103 ? -6.131 -19.188 -3.855 1.00 88.06 103 GLU A O 1
ATOM 781 N N . CYS A 1 104 ? -4.152 -18.196 -3.367 1.00 55.28 104 CYS A N 1
ATOM 782 C CA . CYS A 1 104 ? -3.239 -19.338 -3.568 1.00 55.28 104 CYS A CA 1
ATOM 783 C C . CYS A 1 104 ? -3.855 -20.731 -3.347 1.00 55.28 104 CYS A C 1
ATOM 785 O O . CYS A 1 104 ? -4.280 -21.023 -2.204 1.00 55.28 104 CYS A O 1
#

Radius of gyration: 14.23 Å; chains: 1; bounding box: 39×42×32 Å

InterPro domains:
  IPR018973 MrfA-like Zn-binding domain [PF09369] (37-104)

pLDDT: mean 89.37, std 12.01, range [38.25, 97.75]

Organism: Salmonella enteritidis (NCBI:txid149539)

Sequence (104 aa):
GATDTTSVFELYLTDPETQDYLADTEENKTLLLTLAVVLRDELAKCHGISEDELGCGIKPLSIEGKTIQAIFIYDKASGGAGFASTANKYIIKMLINAKKALEC

Foldseek 3Di:
DDDQPKQKAKDWDADPVVRHTAAPDPVVQVVLALLLLLLLCQLCVVVVHDSVQKDKHWDWDQDPNGTHIMIMMTGPDGNYPCSNVCSVVCVVVSVVVSVVVVVD

Secondary structure (DSSP, 8-state):
-------EEEE--B-TTT-PBPBS-HHHHHHHHHHHHHHHHHHHHHHTS-GGGEEEEEEEEEETTEEEEEEEEEE-STT--SSGGGHHHHHHHHHHHHHHHH--